Protein AF-B9SJT0-F1 (afdb_monomer_lite)

pLDDT: mean 80.04, std 15.64, range [35.22, 94.56]

InterPro domains:
  IPR024752 Myb/SANT-like domain [PF12776] (15-70)

Foldseek 3Di:
DDDDPPPPDPPDDDDDPVLVVVLVVLVVVQVVVVQDDPNDGHPVSLVSNVVVCVVVVHPDDSVNVVVVSVD

Secondary structure (DSSP, 8-state):
----------------HHHHHHHHHHHHHHHHTT-EETTEEPHHHHHHHHHHHHHTT----HHHHHHHHH-

Organism: Ricinus communis (NCBI:txid3988)

Sequence (71 aa):
MSGKVKEGSRSYVAWNREMDALFAIILYDQATLGNKSEGEWKPQTYQALAALNAGLGLNLVISNVKNRIKA

Radius of gyration: 14.4 Å; chains: 1; bounding box: 36×39×27 Å

Structure (mmCIF, N/CA/C/O backbone):
data_AF-B9SJT0-F1
#
_entry.id   AF-B9SJT0-F1
#
loop_
_atom_site.group_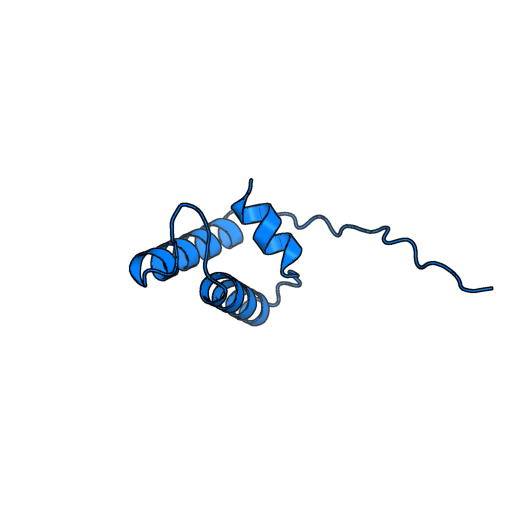PDB
_atom_site.id
_atom_site.type_symbol
_atom_site.label_atom_id
_atom_site.label_alt_id
_atom_site.label_comp_id
_atom_site.label_asym_id
_atom_site.label_entity_id
_atom_site.label_seq_id
_atom_site.pdbx_PDB_ins_code
_atom_site.Cartn_x
_atom_site.Cartn_y
_atom_site.Cartn_z
_atom_site.occupancy
_atom_site.B_iso_or_equiv
_atom_site.auth_seq_id
_atom_site.auth_comp_id
_atom_site.auth_asym_id
_atom_site.auth_atom_id
_atom_site.pdbx_PDB_model_num
ATOM 1 N N . MET A 1 1 ? 27.333 32.028 -5.937 1.00 35.22 1 MET A N 1
ATOM 2 C CA . MET A 1 1 ? 25.962 31.915 -6.480 1.00 35.22 1 MET A CA 1
ATOM 3 C C . MET A 1 1 ? 25.440 30.536 -6.116 1.00 35.22 1 MET A C 1
ATOM 5 O O . MET A 1 1 ? 25.942 29.559 -6.653 1.00 35.22 1 MET A O 1
ATOM 9 N N . SER A 1 2 ? 24.520 30.433 -5.154 1.00 42.47 2 SER A N 1
ATOM 10 C CA . SER A 1 2 ? 23.926 29.143 -4.784 1.00 42.47 2 SER A CA 1
ATOM 11 C C . SER A 1 2 ? 22.996 28.683 -5.899 1.00 42.47 2 SER A C 1
ATOM 13 O O . SER A 1 2 ? 21.910 29.236 -6.081 1.00 42.47 2 SER A O 1
ATOM 15 N N . GLY A 1 3 ? 23.444 27.698 -6.674 1.00 37.53 3 GLY A N 1
ATOM 16 C CA . GLY A 1 3 ? 22.603 27.007 -7.638 1.00 37.53 3 GLY A CA 1
ATOM 17 C C . GLY A 1 3 ? 21.497 26.273 -6.893 1.00 37.53 3 GLY A C 1
ATOM 18 O O . GLY A 1 3 ? 21.747 25.272 -6.230 1.00 37.53 3 GLY A O 1
ATOM 19 N N . LYS A 1 4 ? 20.269 26.788 -6.983 1.00 45.16 4 LYS A N 1
ATOM 20 C CA . LYS A 1 4 ? 19.065 26.037 -6.630 1.00 45.16 4 LYS A CA 1
ATOM 21 C C . LYS A 1 4 ? 19.011 24.827 -7.558 1.00 45.16 4 LYS A C 1
ATOM 23 O O . LYS A 1 4 ? 18.795 24.988 -8.759 1.00 45.16 4 LYS A O 1
ATOM 28 N N . VAL A 1 5 ? 19.235 23.636 -7.012 1.00 50.75 5 VAL A N 1
ATOM 29 C CA . VAL A 1 5 ? 18.962 22.386 -7.720 1.00 50.75 5 VAL A CA 1
ATOM 30 C C . VAL A 1 5 ? 17.467 22.393 -8.029 1.00 50.75 5 VAL A C 1
ATOM 32 O O . VAL A 1 5 ? 16.639 22.360 -7.121 1.00 50.75 5 VAL A O 1
ATOM 35 N N . LYS A 1 6 ? 17.117 22.539 -9.311 1.00 45.41 6 LYS A N 1
ATOM 36 C CA . LYS A 1 6 ? 15.741 22.374 -9.776 1.00 45.41 6 LYS A CA 1
ATOM 37 C C . LYS A 1 6 ? 15.340 20.938 -9.464 1.00 45.41 6 LYS A C 1
ATOM 39 O O . LYS A 1 6 ? 15.889 20.002 -10.039 1.00 45.41 6 LYS A O 1
ATOM 44 N N . GLU A 1 7 ? 14.386 20.791 -8.558 1.00 51.94 7 GLU A N 1
ATOM 45 C CA . GLU A 1 7 ? 13.656 19.560 -8.277 1.00 51.94 7 GLU A CA 1
ATOM 46 C C . GLU A 1 7 ? 12.839 19.202 -9.533 1.00 51.94 7 GLU A C 1
ATOM 48 O O . GLU A 1 7 ? 11.679 19.565 -9.698 1.00 51.94 7 GLU A O 1
ATOM 53 N N . GLY A 1 8 ? 13.530 18.635 -10.521 1.00 46.69 8 GLY A N 1
ATOM 54 C CA . GLY A 1 8 ? 13.118 18.636 -11.923 1.00 46.69 8 GLY A CA 1
ATOM 55 C C . GLY A 1 8 ? 13.291 17.285 -12.595 1.00 46.69 8 GLY A C 1
ATOM 56 O O . GLY A 1 8 ? 13.638 17.223 -13.765 1.00 46.69 8 GLY A O 1
ATOM 57 N N . SER A 1 9 ? 13.069 16.203 -11.859 1.00 44.47 9 SER A N 1
ATOM 58 C CA . SER A 1 9 ? 12.664 14.924 -12.437 1.00 44.47 9 SER A CA 1
ATOM 59 C C . SER A 1 9 ? 11.867 14.168 -11.378 1.00 44.47 9 SER A C 1
ATOM 61 O O . SER A 1 9 ? 12.404 13.407 -10.582 1.00 44.47 9 SER A O 1
ATOM 63 N N . ARG A 1 10 ? 10.548 14.401 -11.317 1.00 56.09 10 ARG A N 1
ATOM 64 C CA . ARG A 1 10 ? 9.667 13.419 -10.673 1.00 56.09 10 ARG A CA 1
AT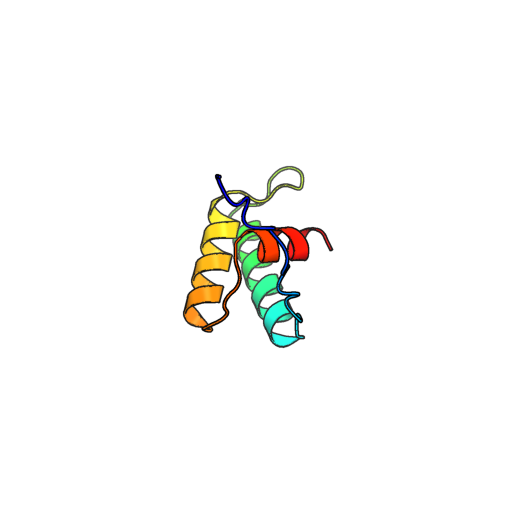OM 65 C C . ARG A 1 10 ? 9.814 12.153 -11.501 1.00 56.09 10 ARG A C 1
ATOM 67 O O . ARG A 1 10 ? 9.224 12.076 -12.576 1.00 56.09 10 ARG A O 1
ATOM 74 N N . SER A 1 11 ? 10.641 11.210 -11.056 1.00 57.75 11 SER A N 1
ATOM 75 C CA . SER A 1 11 ? 10.680 9.884 -11.658 1.00 57.75 11 SER A CA 1
ATOM 76 C C . SER A 1 11 ? 9.270 9.319 -11.529 1.00 57.75 11 SER A C 1
ATOM 78 O O . SER A 1 11 ? 8.823 8.994 -10.426 1.00 57.75 11 SER A O 1
ATOM 80 N N . TYR A 1 12 ? 8.525 9.304 -12.630 1.00 66.75 12 TYR A N 1
ATOM 81 C CA . TYR A 1 12 ? 7.204 8.706 -12.639 1.00 66.75 12 TYR A CA 1
ATOM 82 C C . TYR A 1 12 ? 7.404 7.207 -12.489 1.00 66.75 12 TYR A C 1
ATOM 84 O O . TYR A 1 12 ? 7.969 6.549 -13.359 1.00 66.75 12 TYR A O 1
ATOM 92 N N . VAL A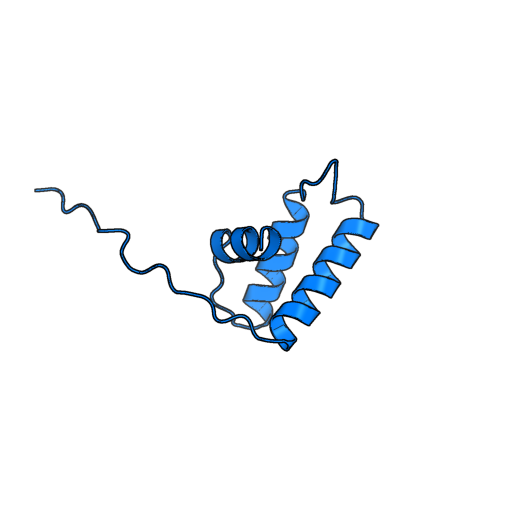 1 13 ? 6.983 6.679 -11.347 1.00 75.44 13 VAL A N 1
ATOM 93 C CA . VAL A 1 13 ? 6.938 5.239 -11.141 1.00 75.44 13 VAL A CA 1
ATOM 94 C C . VAL A 1 13 ? 5.803 4.700 -11.994 1.00 75.44 13 VAL A C 1
ATOM 96 O O . VAL A 1 13 ? 4.640 5.041 -11.768 1.00 75.44 13 VAL A O 1
ATOM 99 N N . ALA A 1 14 ? 6.142 3.866 -12.972 1.00 83.38 14 ALA A N 1
ATOM 100 C CA . ALA A 1 14 ? 5.165 3.066 -13.687 1.00 83.38 14 ALA A CA 1
ATOM 101 C C . ALA A 1 14 ? 4.782 1.876 -12.801 1.00 83.38 14 ALA A C 1
ATOM 103 O O . ALA A 1 14 ? 5.541 0.919 -12.669 1.00 83.38 14 ALA A O 1
ATOM 104 N N . TRP A 1 15 ? 3.619 1.966 -12.160 1.00 84.12 15 TRP A N 1
ATOM 105 C CA . TRP A 1 15 ? 3.063 0.870 -11.374 1.00 84.12 15 TRP A CA 1
ATOM 106 C C . TRP A 1 15 ? 2.573 -0.224 -12.313 1.00 84.12 15 TRP A C 1
ATOM 108 O O . TRP A 1 15 ? 1.802 0.040 -13.236 1.00 84.12 15 TRP A O 1
ATOM 118 N N . ASN A 1 16 ? 3.035 -1.448 -12.088 1.00 88.31 16 ASN A N 1
ATOM 119 C CA . ASN A 1 16 ? 2.524 -2.622 -12.777 1.00 88.31 16 ASN A CA 1
ATOM 120 C C . ASN A 1 16 ? 1.590 -3.417 -11.845 1.00 88.31 16 ASN A C 1
ATOM 122 O O . ASN A 1 16 ? 1.521 -3.172 -10.639 1.00 88.31 16 ASN A O 1
ATOM 126 N N . ARG A 1 17 ? 0.878 -4.398 -12.412 1.00 90.44 17 ARG A N 1
ATOM 127 C CA . ARG A 1 17 ? -0.098 -5.207 -11.661 1.00 90.44 17 ARG A CA 1
ATOM 128 C C . ARG A 1 17 ? 0.521 -5.987 -10.502 1.00 90.44 17 ARG A C 1
ATOM 130 O O . ARG A 1 17 ? -0.147 -6.201 -9.500 1.00 90.44 17 ARG A O 1
ATOM 137 N N . GLU A 1 18 ? 1.768 -6.422 -10.643 1.00 89.75 18 GLU A N 1
ATOM 138 C CA . GLU A 1 18 ? 2.472 -7.172 -9.603 1.00 89.75 18 GLU A CA 1
ATOM 139 C C . GLU A 1 18 ? 2.786 -6.275 -8.401 1.00 89.75 18 GLU A C 1
ATOM 141 O O . GLU A 1 18 ? 2.475 -6.627 -7.265 1.00 89.75 18 GLU A O 1
ATOM 146 N N . MET A 1 19 ? 3.300 -5.069 -8.652 1.00 87.62 19 MET A N 1
ATOM 147 C CA . MET A 1 19 ? 3.538 -4.060 -7.619 1.00 87.62 19 MET A CA 1
ATOM 148 C C . MET A 1 19 ? 2.244 -3.690 -6.892 1.00 87.62 19 MET A C 1
ATOM 150 O O . MET A 1 19 ? 2.243 -3.582 -5.668 1.00 87.62 19 MET A O 1
ATOM 154 N N . ASP A 1 20 ? 1.141 -3.535 -7.628 1.00 89.44 20 ASP A N 1
ATOM 155 C CA . ASP A 1 20 ? -0.168 -3.235 -7.044 1.00 89.44 20 ASP A CA 1
ATOM 156 C C . ASP A 1 20 ? -0.695 -4.375 -6.172 1.00 89.44 20 ASP A C 1
ATOM 158 O O . ASP A 1 20 ? -1.197 -4.125 -5.076 1.00 89.44 20 ASP A O 1
ATOM 162 N N . ALA A 1 21 ? -0.553 -5.623 -6.624 1.00 91.25 21 ALA A N 1
ATOM 163 C CA . ALA A 1 21 ? -0.954 -6.791 -5.847 1.00 91.25 21 ALA A CA 1
ATOM 164 C C . ALA A 1 21 ? -0.161 -6.885 -4.535 1.00 91.25 21 ALA A C 1
ATOM 166 O O . ALA A 1 21 ? -0.745 -7.066 -3.467 1.00 91.25 21 ALA A O 1
ATOM 167 N N . LEU A 1 22 ? 1.157 -6.684 -4.598 1.00 89.69 22 LEU A N 1
ATOM 168 C CA . LEU A 1 22 ? 2.029 -6.689 -3.423 1.00 89.69 22 LEU A CA 1
ATOM 169 C C . LEU A 1 22 ? 1.696 -5.542 -2.459 1.00 89.69 22 LEU A C 1
ATOM 171 O O . LEU A 1 22 ? 1.661 -5.739 -1.244 1.00 89.69 22 LEU A O 1
ATOM 175 N N . PHE A 1 23 ? 1.384 -4.356 -2.986 1.00 90.00 23 PHE A N 1
ATOM 176 C CA . PHE A 1 23 ? 0.923 -3.228 -2.177 1.00 90.00 23 PHE A CA 1
ATOM 177 C C . PHE A 1 23 ? -0.407 -3.522 -1.490 1.00 90.00 23 PHE A C 1
ATOM 179 O O . PHE A 1 23 ? -0.547 -3.243 -0.301 1.00 90.00 23 PHE A O 1
ATOM 186 N N . ALA A 1 24 ? -1.371 -4.101 -2.205 1.00 91.56 24 ALA A N 1
ATOM 187 C CA . ALA A 1 24 ? -2.675 -4.442 -1.652 1.00 91.56 24 ALA A CA 1
ATOM 188 C C . ALA A 1 24 ? -2.564 -5.444 -0.493 1.00 91.56 24 ALA A C 1
ATOM 190 O O . ALA A 1 24 ? -3.222 -5.250 0.528 1.00 91.56 24 ALA A O 1
ATOM 191 N N . ILE A 1 25 ? -1.693 -6.454 -0.614 1.00 93.06 25 ILE A N 1
ATOM 192 C CA . ILE A 1 25 ? -1.421 -7.428 0.455 1.00 93.06 25 ILE A CA 1
ATOM 193 C C . ILE A 1 25 ? -0.890 -6.717 1.704 1.00 93.06 25 ILE A C 1
ATOM 195 O O . ILE A 1 25 ? -1.446 -6.881 2.786 1.00 93.06 25 ILE A O 1
ATOM 199 N N . ILE A 1 26 ? 0.117 -5.849 1.560 1.00 91.56 26 ILE A N 1
ATOM 200 C CA . ILE A 1 26 ? 0.676 -5.124 2.711 1.00 91.56 26 ILE A CA 1
ATOM 201 C C . ILE A 1 26 ? -0.356 -4.193 3.335 1.00 91.56 26 ILE A C 1
ATOM 203 O O . ILE A 1 26 ? -0.468 -4.132 4.554 1.00 91.56 26 ILE A O 1
ATOM 207 N N . LEU A 1 27 ? -1.114 -3.451 2.530 1.00 92.31 27 LEU A N 1
ATOM 208 C CA . LEU A 1 27 ? -2.147 -2.562 3.057 1.00 92.31 27 LEU A CA 1
ATOM 209 C C . LEU A 1 27 ? -3.216 -3.356 3.815 1.00 92.31 27 LEU A C 1
ATOM 211 O O . LEU A 1 27 ? -3.655 -2.917 4.877 1.00 92.31 27 LEU A O 1
ATOM 215 N N . TYR A 1 28 ? -3.601 -4.529 3.313 1.00 93.44 28 TYR A N 1
ATOM 216 C CA . TYR A 1 28 ? -4.512 -5.430 4.009 1.00 93.44 28 TYR A CA 1
ATOM 217 C C . TYR A 1 28 ? -3.931 -5.889 5.354 1.00 93.44 28 TYR A C 1
ATOM 219 O O . TYR A 1 28 ? -4.570 -5.686 6.385 1.00 93.44 28 TYR A O 1
ATOM 227 N N . ASP A 1 29 ? -2.699 -6.397 5.378 1.00 94.56 29 ASP A N 1
ATOM 228 C CA . ASP A 1 29 ? -2.037 -6.850 6.609 1.00 94.56 29 ASP A CA 1
ATOM 229 C C . ASP A 1 29 ? -1.866 -5.712 7.623 1.00 94.56 29 ASP A C 1
ATOM 231 O O . ASP A 1 29 ? -2.096 -5.860 8.819 1.00 94.56 29 ASP A O 1
ATOM 235 N N . GLN A 1 30 ? -1.510 -4.517 7.161 1.00 94.25 30 GLN A N 1
ATOM 236 C CA . GLN A 1 30 ? -1.388 -3.355 8.036 1.00 94.25 30 GLN A CA 1
ATOM 237 C C . GLN A 1 30 ? -2.755 -2.895 8.557 1.00 94.25 30 GLN A C 1
ATOM 239 O O . GLN A 1 30 ? -2.854 -2.430 9.693 1.00 94.25 30 GLN A O 1
ATOM 244 N N . ALA A 1 31 ? -3.826 -3.044 7.775 1.00 92.00 31 ALA A N 1
ATOM 245 C CA . ALA A 1 31 ? -5.177 -2.754 8.239 1.00 92.00 31 ALA A CA 1
ATOM 246 C C . ALA A 1 31 ? -5.630 -3.749 9.318 1.00 92.00 31 ALA A C 1
ATOM 248 O O . ALA A 1 31 ? -6.185 -3.314 10.326 1.00 92.00 31 ALA A O 1
ATOM 249 N N . THR A 1 32 ? -5.352 -5.049 9.159 1.00 94.25 32 THR A N 1
ATOM 250 C CA . THR A 1 32 ? -5.692 -6.069 10.170 1.00 94.25 32 THR A CA 1
ATOM 251 C C . THR A 1 32 ? -4.904 -5.884 11.468 1.00 94.25 32 THR A C 1
ATOM 253 O O . THR A 1 32 ? -5.437 -6.129 12.547 1.00 94.25 32 THR A O 1
ATOM 256 N N . LEU A 1 33 ? -3.683 -5.348 11.388 1.00 94.31 33 LEU A N 1
ATOM 25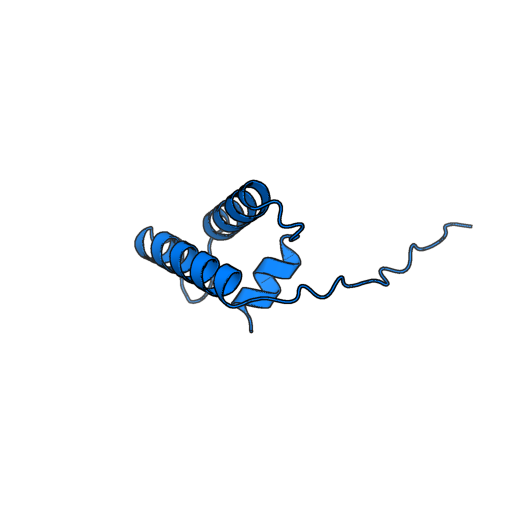7 C CA . LEU A 1 33 ? -2.870 -4.951 12.543 1.00 94.31 33 LEU A CA 1
ATOM 258 C C . LEU A 1 33 ? -3.313 -3.627 13.199 1.00 94.31 33 LEU A C 1
ATOM 260 O O . LEU A 1 33 ? -2.695 -3.181 14.166 1.00 94.31 33 LEU A O 1
ATOM 264 N N . GLY A 1 34 ? -4.354 -2.961 12.689 1.00 93.06 34 GLY A N 1
ATOM 265 C CA . GLY A 1 34 ? -4.834 -1.687 13.231 1.00 93.06 34 GLY A CA 1
ATOM 266 C C . GLY A 1 34 ? -3.940 -0.489 12.888 1.00 93.06 34 GLY A C 1
ATOM 267 O O . GLY A 1 34 ? -3.987 0.543 13.566 1.00 93.06 34 GLY A O 1
ATOM 268 N N . ASN A 1 35 ? -3.126 -0.590 11.832 1.00 94.25 35 ASN A N 1
ATOM 269 C CA . ASN A 1 35 ? -2.297 0.506 11.315 1.00 94.25 35 ASN A CA 1
ATOM 270 C C . ASN A 1 35 ? -3.029 1.391 10.293 1.00 94.25 35 ASN A C 1
ATOM 272 O O . ASN A 1 35 ? -2.404 2.221 9.630 1.00 94.25 35 ASN A O 1
ATOM 276 N N . LYS A 1 36 ? -4.359 1.261 10.214 1.00 91.06 36 LYS A N 1
ATOM 277 C CA . LYS A 1 36 ? -5.270 2.180 9.527 1.00 91.06 36 LYS A CA 1
ATOM 278 C C . LYS A 1 36 ? -6.235 2.790 10.548 1.00 91.06 36 LYS A C 1
ATOM 280 O O . LYS A 1 36 ? -6.996 2.055 11.171 1.00 91.06 36 LYS A O 1
ATOM 285 N N . SER A 1 37 ? -6.217 4.109 10.716 1.00 85.75 37 SER A N 1
ATOM 286 C CA . SER A 1 37 ? -7.116 4.850 11.615 1.00 85.75 37 SER A CA 1
ATOM 287 C C . SER A 1 37 ? -7.746 6.024 10.878 1.00 85.75 37 SER A C 1
ATOM 289 O O . SER A 1 37 ? -7.017 6.801 10.277 1.00 85.75 37 SER A O 1
ATOM 291 N N . GLU A 1 38 ? -9.075 6.154 10.914 1.00 81.50 38 GLU A N 1
ATOM 292 C CA . GLU A 1 38 ? -9.812 7.320 10.376 1.00 81.50 38 GLU A CA 1
ATOM 293 C C . GLU A 1 38 ? -9.419 7.740 8.942 1.00 81.50 38 GLU A C 1
ATOM 295 O O . GLU A 1 38 ? -9.464 8.907 8.572 1.00 81.50 38 GLU A O 1
ATOM 300 N N . GLY A 1 39 ? -9.033 6.772 8.104 1.00 79.69 39 GLY A N 1
ATOM 301 C CA . GLY A 1 39 ? -8.616 7.026 6.719 1.00 79.69 39 GLY A CA 1
ATOM 302 C C . GLY A 1 39 ? -7.125 7.325 6.538 1.00 79.69 39 GLY A C 1
ATOM 303 O O . GLY A 1 39 ? -6.656 7.363 5.402 1.00 79.69 39 GLY A O 1
ATOM 304 N N . GLU A 1 40 ? -6.357 7.434 7.619 1.00 87.44 40 GLU A N 1
ATOM 305 C CA . GLU A 1 40 ? -4.906 7.585 7.587 1.00 87.44 40 GLU A CA 1
ATOM 306 C C . GLU A 1 40 ? -4.177 6.277 7.913 1.00 87.44 40 GLU A C 1
ATOM 308 O O . GLU A 1 40 ? -4.599 5.462 8.738 1.00 87.44 40 GLU A O 1
ATOM 313 N N . TRP A 1 41 ? -3.039 6.081 7.251 1.00 91.12 41 TRP A N 1
ATOM 314 C CA . TRP A 1 41 ? -2.119 4.993 7.559 1.00 91.12 41 TRP A CA 1
ATOM 315 C C . TRP A 1 41 ? -1.083 5.452 8.577 1.00 91.12 41 TRP A C 1
ATOM 317 O O . TRP A 1 41 ? -0.502 6.531 8.435 1.00 91.12 41 TRP A O 1
ATOM 327 N N . LYS A 1 42 ? -0.806 4.611 9.573 1.00 92.25 42 LYS A N 1
ATOM 328 C CA . LYS A 1 42 ? 0.233 4.870 10.571 1.00 92.25 42 LYS A CA 1
ATOM 329 C C . LYS A 1 42 ? 1.643 4.755 9.961 1.00 92.25 42 LYS A C 1
ATOM 331 O O . LYS A 1 42 ? 1.816 4.108 8.923 1.00 92.25 42 LYS A O 1
ATOM 336 N N . PRO A 1 43 ? 2.680 5.331 10.604 1.00 90.56 43 PRO A N 1
ATOM 337 C CA . PRO A 1 43 ? 4.071 5.242 10.147 1.00 90.56 43 PRO A CA 1
ATOM 338 C C . PRO A 1 43 ? 4.551 3.818 9.820 1.00 90.56 43 PRO A C 1
ATOM 340 O O . PRO A 1 43 ? 5.301 3.633 8.861 1.00 90.56 43 PRO A O 1
ATOM 343 N N . GLN A 1 44 ? 4.073 2.818 10.564 1.00 90.94 44 GLN A N 1
ATOM 344 C CA . GLN A 1 44 ? 4.402 1.400 10.395 1.00 90.94 44 GLN A CA 1
ATOM 345 C C . GLN A 1 44 ? 4.033 0.878 9.001 1.00 90.94 44 GLN A C 1
ATOM 347 O O . GLN A 1 44 ? 4.805 0.136 8.400 1.00 90.94 44 GLN A O 1
ATOM 352 N N . THR A 1 45 ? 2.912 1.331 8.436 1.00 90.62 45 THR A N 1
ATOM 353 C CA . THR A 1 45 ? 2.491 0.947 7.084 1.00 90.62 45 THR A CA 1
ATOM 354 C C . THR A 1 45 ? 3.496 1.422 6.040 1.00 90.62 45 THR A C 1
ATOM 356 O O . THR A 1 45 ? 3.883 0.668 5.149 1.00 90.62 45 THR A O 1
ATOM 359 N N . TYR A 1 46 ? 3.974 2.663 6.162 1.00 89.00 46 TYR A N 1
ATOM 360 C CA . T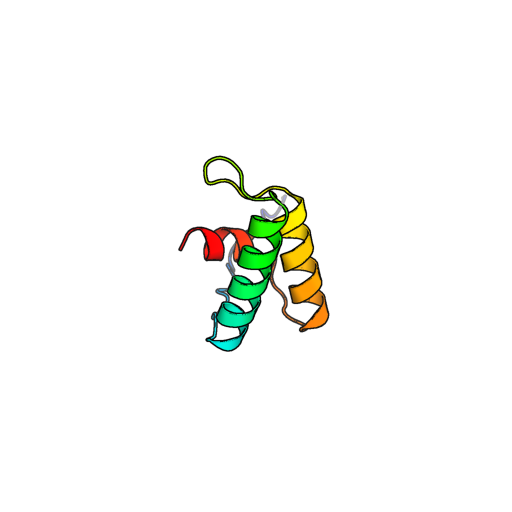YR A 1 46 ? 4.970 3.203 5.236 1.00 89.00 46 TYR A CA 1
ATOM 361 C C . TYR A 1 46 ? 6.335 2.526 5.400 1.00 89.00 46 TYR A C 1
ATOM 363 O O . TYR A 1 46 ? 7.034 2.339 4.407 1.00 89.00 46 TYR A O 1
ATOM 371 N N . GLN A 1 47 ? 6.703 2.127 6.622 1.00 89.06 47 GLN A N 1
ATOM 372 C CA . GLN A 1 47 ? 7.913 1.340 6.880 1.00 89.06 47 GLN A CA 1
ATOM 373 C C . GLN A 1 47 ? 7.826 -0.056 6.251 1.00 89.06 47 GLN A C 1
ATOM 375 O O . GLN A 1 47 ? 8.778 -0.481 5.600 1.00 89.06 47 GLN A O 1
ATOM 380 N N . ALA A 1 48 ? 6.682 -0.737 6.368 1.00 88.94 48 ALA A N 1
ATOM 381 C CA . ALA A 1 48 ? 6.455 -2.042 5.746 1.00 88.94 48 ALA A CA 1
ATOM 382 C C . ALA A 1 48 ? 6.547 -1.969 4.211 1.00 88.94 48 ALA A C 1
ATOM 384 O O . ALA A 1 48 ? 7.236 -2.772 3.583 1.00 88.94 48 ALA A O 1
ATOM 385 N N . LEU A 1 49 ? 5.928 -0.951 3.606 1.00 87.31 49 LEU A N 1
ATOM 386 C CA . LEU A 1 49 ? 6.008 -0.712 2.161 1.00 87.31 49 LEU A CA 1
ATOM 387 C C . LEU A 1 49 ? 7.434 -0.355 1.707 1.00 87.31 49 LEU A C 1
ATOM 389 O O . LEU A 1 49 ? 7.865 -0.793 0.642 1.00 87.31 49 LEU A O 1
ATOM 393 N N . ALA A 1 50 ? 8.191 0.398 2.513 1.00 84.56 50 ALA A N 1
ATOM 394 C CA . ALA A 1 50 ? 9.593 0.710 2.230 1.00 84.56 50 ALA A CA 1
ATOM 395 C C . ALA A 1 50 ? 10.505 -0.528 2.322 1.00 84.56 50 ALA A C 1
ATOM 397 O O . ALA A 1 50 ? 11.412 -0.683 1.504 1.00 84.56 50 ALA A O 1
ATOM 398 N N . ALA A 1 51 ? 10.254 -1.427 3.277 1.00 85.44 51 ALA A N 1
ATOM 399 C CA . ALA A 1 51 ? 10.986 -2.685 3.406 1.00 85.44 51 ALA A CA 1
ATOM 400 C C . ALA A 1 51 ? 10.731 -3.618 2.212 1.00 85.44 51 ALA A C 1
ATOM 402 O O . ALA A 1 51 ? 11.681 -4.161 1.648 1.00 85.44 51 ALA A O 1
ATOM 403 N N . LEU A 1 52 ? 9.473 -3.739 1.765 1.00 84.31 52 LEU A N 1
ATOM 404 C CA . LEU A 1 52 ? 9.133 -4.471 0.541 1.00 84.31 52 LEU A CA 1
ATOM 405 C C . LEU A 1 52 ? 9.843 -3.869 -0.674 1.00 84.31 52 LEU A C 1
ATOM 407 O O . LEU A 1 52 ? 10.444 -4.588 -1.467 1.00 84.31 52 LEU A O 1
ATOM 411 N N . ASN A 1 53 ? 9.789 -2.544 -0.802 1.00 83.44 53 ASN A N 1
ATOM 412 C CA . ASN A 1 53 ? 10.450 -1.826 -1.878 1.00 83.44 53 ASN A CA 1
ATOM 413 C C . ASN A 1 53 ? 11.951 -2.172 -1.961 1.00 83.44 53 ASN A C 1
ATOM 415 O O . ASN A 1 53 ? 12.444 -2.494 -3.040 1.00 83.44 53 ASN A O 1
ATOM 419 N N . ALA A 1 54 ? 12.651 -2.182 -0.822 1.00 83.25 54 ALA A N 1
ATOM 420 C CA . ALA A 1 54 ? 14.053 -2.587 -0.759 1.00 83.25 54 ALA A CA 1
ATOM 421 C C . ALA A 1 54 ? 14.260 -4.067 -1.134 1.00 83.25 54 ALA A C 1
ATOM 423 O O . ALA A 1 54 ? 15.177 -4.378 -1.891 1.00 83.25 54 ALA A O 1
ATOM 424 N N . GLY A 1 55 ? 13.394 -4.969 -0.656 1.00 81.62 55 GLY A N 1
ATOM 425 C CA . GLY A 1 55 ? 13.472 -6.406 -0.948 1.00 81.62 55 GLY A CA 1
ATOM 426 C C . GLY A 1 55 ? 13.247 -6.761 -2.422 1.00 81.62 55 GLY A C 1
ATOM 427 O O . GLY A 1 55 ? 13.817 -7.730 -2.911 1.00 81.62 55 GLY A O 1
ATOM 428 N N . LEU A 1 56 ? 12.463 -5.957 -3.142 1.00 79.69 56 LEU A N 1
ATOM 429 C CA . LEU A 1 56 ? 12.181 -6.132 -4.570 1.00 79.69 56 LEU A CA 1
ATOM 430 C C . LEU A 1 56 ? 13.159 -5.368 -5.481 1.00 79.69 56 LEU A C 1
ATOM 432 O O . LEU A 1 56 ? 12.999 -5.387 -6.699 1.00 79.69 56 LEU A O 1
ATOM 436 N N . GLY A 1 57 ? 14.141 -4.654 -4.914 1.00 80.56 57 GLY A N 1
ATOM 437 C CA . GLY A 1 57 ? 15.052 -3.796 -5.681 1.00 80.56 57 GLY A CA 1
ATOM 438 C C . GLY A 1 57 ? 14.346 -2.618 -6.363 1.00 80.56 57 GLY A C 1
ATOM 439 O O . GLY A 1 57 ? 14.865 -2.034 -7.315 1.00 80.56 57 GLY A O 1
ATOM 440 N N . LEU A 1 58 ? 13.150 -2.269 -5.894 1.00 78.38 58 LEU A N 1
ATOM 441 C CA . LEU A 1 58 ? 12.390 -1.139 -6.392 1.00 78.38 58 LEU A CA 1
ATOM 442 C C . LEU A 1 58 ? 13.003 0.144 -5.804 1.00 78.38 58 LEU A C 1
ATOM 444 O O . LEU A 1 58 ? 13.329 0.231 -4.621 1.00 78.38 58 LEU A O 1
ATOM 448 N N . ASN A 1 59 ? 13.193 1.173 -6.629 1.00 78.88 59 ASN A N 1
ATOM 449 C CA . ASN A 1 59 ? 13.752 2.452 -6.178 1.00 78.88 59 ASN A CA 1
ATOM 450 C C . ASN A 1 59 ? 12.634 3.447 -5.810 1.00 78.88 59 ASN A C 1
ATOM 452 O O . ASN A 1 59 ? 12.606 4.581 -6.293 1.00 78.88 59 ASN A O 1
ATOM 456 N N . LEU A 1 60 ? 11.637 3.006 -5.028 1.00 79.31 60 LEU A N 1
ATOM 457 C CA . LEU A 1 60 ? 10.537 3.869 -4.598 1.00 79.31 60 LEU A CA 1
ATOM 458 C C . LEU A 1 60 ? 10.934 4.679 -3.364 1.00 79.31 60 LEU A C 1
ATOM 460 O O . LEU A 1 60 ? 11.303 4.146 -2.321 1.00 79.31 60 LEU A O 1
ATOM 464 N N . VAL A 1 61 ? 10.758 5.993 -3.456 1.00 82.81 61 VAL A N 1
ATOM 465 C CA . VAL A 1 61 ? 10.804 6.887 -2.297 1.00 82.81 61 VAL A CA 1
ATOM 466 C C . VAL A 1 61 ? 9.434 6.959 -1.616 1.00 82.81 61 VAL A C 1
ATOM 468 O O . VAL A 1 61 ? 8.402 6.669 -2.225 1.00 82.81 61 VAL A O 1
ATOM 471 N N . ILE A 1 62 ? 9.392 7.400 -0.354 1.00 80.56 62 ILE A N 1
ATOM 472 C CA . ILE A 1 62 ? 8.153 7.443 0.448 1.00 80.56 62 ILE A CA 1
ATOM 473 C C . ILE A 1 62 ? 7.039 8.281 -0.207 1.00 80.56 62 ILE A C 1
ATOM 475 O O . ILE A 1 62 ? 5.854 8.025 0.001 1.00 80.56 62 ILE A O 1
ATOM 479 N N . SER A 1 63 ? 7.402 9.279 -1.019 1.00 82.81 63 SER A N 1
ATOM 480 C CA . SER A 1 63 ? 6.453 10.090 -1.785 1.00 82.81 63 SER A CA 1
ATOM 481 C C . SER A 1 63 ? 5.770 9.293 -2.899 1.00 82.81 63 SER A C 1
ATOM 483 O O . SER A 1 63 ? 4.574 9.478 -3.107 1.00 82.81 63 SER A O 1
ATOM 485 N N . ASN A 1 64 ? 6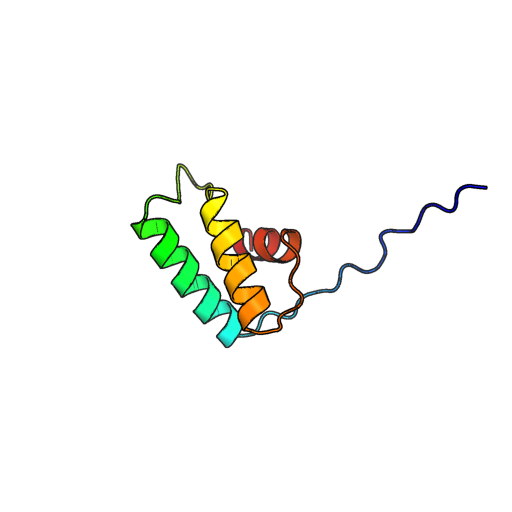.465 8.356 -3.553 1.00 83.12 64 ASN A N 1
ATOM 486 C CA . ASN A 1 64 ? 5.872 7.464 -4.557 1.00 83.12 64 ASN A CA 1
ATOM 487 C C . ASN A 1 64 ? 4.797 6.579 -3.919 1.00 83.12 64 ASN A C 1
ATOM 489 O O . ASN A 1 64 ? 3.699 6.449 -4.454 1.00 83.12 64 ASN A O 1
ATOM 493 N N . VAL A 1 65 ? 5.097 6.044 -2.733 1.00 81.00 65 VAL A N 1
ATOM 494 C CA . VAL A 1 65 ? 4.177 5.231 -1.926 1.00 81.00 65 VAL A CA 1
ATOM 495 C C . VAL A 1 65 ? 2.942 6.034 -1.518 1.00 81.00 65 VAL A C 1
ATOM 497 O O . VAL A 1 65 ? 1.814 5.605 -1.748 1.00 81.00 65 VAL A O 1
ATOM 500 N N . LYS A 1 66 ? 3.140 7.237 -0.966 1.00 83.81 66 LYS A N 1
ATOM 501 C CA . LYS A 1 66 ? 2.040 8.131 -0.575 1.00 83.81 66 LYS A CA 1
ATOM 502 C C . LYS A 1 66 ? 1.160 8.520 -1.760 1.00 83.81 66 LYS A C 1
ATOM 504 O O . LYS A 1 66 ? -0.056 8.566 -1.614 1.00 83.81 66 LYS A O 1
ATOM 509 N N . ASN A 1 67 ? 1.759 8.790 -2.918 1.00 85.38 67 ASN A N 1
ATOM 510 C CA . ASN A 1 67 ? 1.009 9.109 -4.130 1.00 85.38 67 ASN A CA 1
ATOM 511 C C . ASN A 1 67 ? 0.183 7.914 -4.607 1.00 85.38 67 ASN A C 1
ATOM 513 O O . ASN A 1 67 ? -0.949 8.115 -5.030 1.00 85.38 67 ASN A O 1
ATOM 517 N N . ARG A 1 68 ? 0.705 6.685 -4.493 1.00 85.94 68 ARG A N 1
ATOM 518 C CA . ARG A 1 68 ? -0.039 5.486 -4.894 1.00 85.94 68 ARG A CA 1
ATOM 519 C C . ARG A 1 68 ? -1.237 5.202 -4.001 1.00 85.94 68 ARG A C 1
ATOM 521 O O . ARG A 1 68 ? -2.275 4.831 -4.516 1.00 85.94 68 ARG A O 1
ATOM 528 N N . ILE A 1 69 ? -1.104 5.415 -2.693 1.00 81.31 69 ILE A N 1
ATOM 529 C CA . ILE A 1 69 ? -2.202 5.222 -1.731 1.00 81.31 69 ILE A CA 1
ATOM 530 C C . ILE A 1 69 ? -3.340 6.239 -1.940 1.00 81.31 69 ILE A C 1
ATOM 532 O O . ILE A 1 69 ? -4.485 5.950 -1.608 1.00 81.31 69 ILE A O 1
ATOM 536 N N . LYS A 1 70 ? -3.027 7.436 -2.453 1.00 78.69 70 LYS A N 1
ATOM 537 C CA . LYS A 1 70 ? -4.014 8.492 -2.731 1.00 78.69 70 LYS A CA 1
ATOM 538 C C . LYS A 1 70 ? -4.752 8.328 -4.064 1.00 78.69 70 LYS A C 1
ATOM 540 O O . LYS A 1 70 ? -5.765 8.999 -4.240 1.00 78.69 70 LYS A O 1
ATOM 545 N N . ALA A 1 71 ? -4.188 7.563 -4.999 1.00 64.25 71 ALA A N 1
ATOM 546 C CA . ALA A 1 71 ? -4.686 7.396 -6.364 1.00 64.25 71 ALA A CA 1
ATOM 547 C C . ALA A 1 71 ? -5.748 6.297 -6.434 1.00 64.25 71 ALA A C 1
ATOM 549 O O . ALA A 1 71 ? -6.744 6.512 -7.155 1.00 64.25 71 ALA A O 1
#